Protein AF-A0A3B0XBW5-F1 (afdb_monomer_lite)

Secondary structure (DSSP, 8-state):
-TTHHHHHHHHTS-HHHHHHHT-HHHHHHHHHHHHHHHHT-S--SSHHHHHHHHHHHHHHHHTT--SPPTTHHHHHHHHHHHTHHHHTTT-

Foldseek 3Di:
DVCCVVCVVLVVADPLQNCQVPPVCVVVVLVVLLCVQCVVPVDDPDPVRSVVSSVVSVVVVVVVVPDDDVSVVVNVVSCCVVPVVVCPVVD

pLDDT: mean 89.11, std 6.93, range [61.66, 97.5]

Sequence (91 aa):
RTHWQNLNTLFSYPPDIRKAIYTTNAIESLNSVVRKATKKRKLFPSDNSAKKVVYLAIQQASKKWSMPIRNWKAALNRFMIAFEERLTDYI

Radius of gyration: 17.91 Å; chains: 1; bounding box: 37×38×45 Å

Structure (mmCIF, N/CA/C/O backbone):
data_AF-A0A3B0XBW5-F1
#
_entry.id   AF-A0A3B0XBW5-F1
#
loop_
_atom_site.group_PDB
_atom_site.id
_atom_site.type_symbol
_atom_site.label_atom_id
_atom_site.label_alt_id
_atom_site.label_comp_id
_atom_site.label_asym_id
_atom_site.label_entity_id
_atom_site.label_seq_id
_atom_site.pdbx_PDB_ins_code
_atom_site.Cartn_x
_atom_site.Cartn_y
_atom_site.Cartn_z
_atom_site.occupancy
_atom_site.B_iso_or_equiv
_atom_site.auth_seq_id
_atom_site.auth_comp_id
_atom_site.auth_asym_id
_atom_site.auth_atom_id
_atom_site.pdbx_PDB_model_num
ATOM 1 N N . ARG A 1 1 ? -0.910 -26.530 -7.956 1.00 61.66 1 ARG A N 1
ATOM 2 C CA . ARG A 1 1 ? -0.897 -26.108 -9.384 1.00 61.66 1 ARG A CA 1
ATOM 3 C C . ARG A 1 1 ? -2.118 -25.263 -9.774 1.00 61.66 1 ARG A C 1
ATOM 5 O O . ARG A 1 1 ? -2.021 -24.513 -10.731 1.00 61.66 1 ARG A O 1
ATOM 12 N N . THR A 1 2 ? -3.213 -25.307 -9.009 1.00 83.44 2 THR A N 1
ATOM 13 C CA . THR A 1 2 ? -4.507 -24.654 -9.291 1.00 83.44 2 THR A CA 1
ATOM 14 C C . THR A 1 2 ? -4.459 -23.132 -9.501 1.00 83.44 2 THR A C 1
ATOM 16 O O . THR A 1 2 ? -5.281 -22.604 -10.231 1.00 83.44 2 THR A O 1
ATOM 19 N N . HIS A 1 3 ? -3.483 -22.418 -8.925 1.00 87.81 3 HIS A N 1
ATOM 20 C CA . HIS A 1 3 ? -3.369 -20.952 -9.048 1.00 87.81 3 HIS A CA 1
ATOM 21 C C . HIS A 1 3 ? -2.227 -20.481 -9.961 1.00 87.81 3 HIS A C 1
ATOM 23 O O . HIS A 1 3 ? -1.911 -19.294 -9.983 1.00 87.81 3 HIS A O 1
ATOM 29 N N . TRP A 1 4 ? -1.585 -21.390 -10.706 1.00 87.06 4 TRP A N 1
ATOM 30 C CA . TRP A 1 4 ? -0.418 -21.050 -11.530 1.00 87.06 4 TRP A CA 1
ATOM 31 C C . TRP A 1 4 ? -0.719 -19.972 -12.577 1.00 87.06 4 TRP A C 1
ATOM 33 O O . TRP A 1 4 ? 0.086 -19.065 -12.766 1.00 87.06 4 TRP A O 1
ATOM 43 N N . GLN A 1 5 ? -1.908 -20.018 -13.184 1.00 88.50 5 GLN A N 1
ATOM 44 C CA . GLN A 1 5 ? -2.364 -19.018 -14.155 1.00 88.50 5 GLN A CA 1
ATOM 45 C C . GLN A 1 5 ? -2.352 -17.592 -13.578 1.00 88.50 5 GLN A C 1
ATOM 47 O O . GLN A 1 5 ? -1.979 -16.661 -14.280 1.00 88.50 5 GLN A O 1
ATOM 52 N N . ASN A 1 6 ? -2.658 -17.428 -12.286 1.00 86.12 6 ASN A N 1
ATOM 53 C CA . ASN A 1 6 ? -2.662 -16.120 -11.623 1.00 86.12 6 ASN A CA 1
ATOM 54 C C . ASN A 1 6 ? -1.250 -15.645 -11.251 1.00 86.12 6 ASN A C 1
ATOM 56 O O . ASN A 1 6 ? -0.990 -14.447 -11.187 1.00 86.12 6 ASN A O 1
ATOM 60 N N . LEU A 1 7 ? -0.335 -16.579 -10.976 1.00 86.75 7 LEU A N 1
ATOM 61 C CA . LEU A 1 7 ? 1.024 -16.269 -10.525 1.00 86.75 7 LEU A CA 1
ATOM 62 C C . LEU A 1 7 ? 1.989 -16.020 -11.685 1.00 86.75 7 LEU A C 1
ATOM 64 O O . LEU A 1 7 ? 2.931 -15.247 -11.526 1.00 86.75 7 LEU A O 1
ATOM 68 N N . ASN A 1 8 ? 1.761 -16.647 -12.842 1.00 90.50 8 ASN A N 1
ATOM 69 C CA . ASN A 1 8 ? 2.667 -16.554 -13.985 1.00 90.50 8 ASN A CA 1
ATOM 70 C C . ASN A 1 8 ? 2.865 -15.101 -14.462 1.00 90.50 8 ASN A C 1
ATOM 72 O O . ASN A 1 8 ? 3.978 -14.707 -14.796 1.00 90.50 8 ASN A O 1
ATOM 76 N N . THR A 1 9 ? 1.822 -14.270 -14.383 1.00 87.94 9 THR A N 1
ATOM 77 C CA . THR A 1 9 ? 1.880 -12.838 -14.724 1.00 87.94 9 THR A CA 1
ATOM 78 C C . THR A 1 9 ? 2.864 -12.056 -13.854 1.00 87.94 9 THR A C 1
ATOM 80 O O . THR A 1 9 ? 3.435 -11.067 -14.295 1.00 87.94 9 THR A O 1
ATOM 83 N N . LEU A 1 10 ? 3.118 -12.482 -12.611 1.00 89.06 10 LEU A N 1
ATOM 84 C CA . LEU A 1 10 ? 4.154 -11.835 -11.808 1.00 89.06 10 LEU A CA 1
ATOM 85 C C . LEU A 1 10 ? 5.539 -12.081 -12.419 1.00 89.06 10 LEU A C 1
ATOM 87 O O . LEU A 1 10 ? 6.375 -11.183 -12.416 1.00 89.06 10 LEU A O 1
ATOM 91 N N . PHE A 1 11 ? 5.780 -13.280 -12.953 1.00 89.44 11 PHE A N 1
ATOM 92 C CA . PHE A 1 11 ? 7.069 -13.685 -13.513 1.00 89.44 11 PHE A CA 1
ATOM 93 C C . PHE A 1 11 ? 7.360 -13.098 -14.896 1.00 89.44 11 PHE A C 1
ATOM 95 O O . PHE A 1 11 ? 8.531 -13.037 -15.264 1.00 89.44 11 PHE A O 1
ATOM 102 N N . SER A 1 12 ? 6.350 -12.601 -15.619 1.00 90.25 12 SER A N 1
ATOM 103 C CA . SER A 1 12 ? 6.570 -11.852 -16.864 1.00 90.25 12 SER A CA 1
ATOM 104 C C . SER A 1 12 ? 7.191 -10.471 -16.630 1.00 90.25 12 SER A C 1
ATOM 106 O O . SER A 1 12 ? 7.723 -9.875 -17.562 1.00 90.25 12 SER A O 1
ATOM 108 N N . TYR A 1 13 ? 7.158 -9.951 -15.398 1.00 90.94 13 TYR A N 1
ATOM 109 C CA . TYR A 1 13 ? 7.762 -8.662 -15.078 1.00 90.94 13 TYR A CA 1
ATOM 110 C C . TYR A 1 13 ? 9.281 -8.744 -14.831 1.00 90.94 13 TYR A C 1
ATOM 112 O O . TYR A 1 13 ? 9.771 -9.682 -14.184 1.00 90.94 13 TYR A O 1
ATOM 120 N N . PRO A 1 14 ? 10.046 -7.709 -15.240 1.00 92.06 14 PRO A N 1
ATOM 121 C CA . PRO A 1 14 ? 11.448 -7.556 -14.870 1.00 92.06 14 PRO A CA 1
ATOM 122 C C . PRO A 1 14 ? 11.675 -7.634 -13.349 1.00 92.06 14 PRO A C 1
ATOM 124 O O . PRO A 1 14 ? 10.787 -7.264 -12.572 1.00 92.06 14 PRO A O 1
ATOM 127 N N . PRO A 1 15 ? 12.869 -8.064 -12.893 1.00 90.50 15 PRO A N 1
ATOM 128 C CA . PRO A 1 15 ? 13.193 -8.171 -11.467 1.00 90.50 15 PRO A CA 1
ATOM 129 C C . PRO A 1 15 ? 12.915 -6.896 -10.659 1.00 90.50 15 PRO A C 1
ATOM 131 O O . PRO A 1 15 ? 12.436 -6.992 -9.531 1.00 90.50 15 PRO A O 1
ATOM 134 N N . ASP A 1 16 ? 13.161 -5.717 -11.238 1.00 90.00 16 ASP A N 1
ATOM 135 C CA . ASP A 1 16 ? 12.946 -4.424 -10.575 1.00 90.00 16 ASP A CA 1
ATOM 136 C C . ASP A 1 16 ? 11.463 -4.182 -10.245 1.00 90.00 16 ASP A C 1
ATOM 138 O O . ASP A 1 16 ? 11.129 -3.783 -9.129 1.00 90.00 16 ASP A O 1
ATOM 142 N N . ILE A 1 17 ? 10.568 -4.498 -11.189 1.00 90.75 17 ILE A N 1
ATOM 143 C CA . ILE A 1 17 ? 9.112 -4.394 -11.013 1.00 90.75 17 ILE A CA 1
ATOM 144 C C . ILE A 1 17 ? 8.623 -5.457 -10.033 1.00 90.75 17 ILE A C 1
ATOM 146 O O . ILE A 1 17 ? 7.900 -5.139 -9.087 1.00 90.75 17 ILE A O 1
ATOM 150 N N . ARG A 1 18 ? 9.059 -6.714 -10.203 1.00 91.25 18 ARG A N 1
ATOM 151 C CA . ARG A 1 18 ? 8.687 -7.801 -9.285 1.00 91.25 18 ARG A CA 1
ATOM 152 C C . ARG A 1 18 ? 9.022 -7.425 -7.853 1.00 91.25 18 ARG A C 1
ATOM 154 O O . ARG A 1 18 ? 8.155 -7.521 -6.990 1.00 91.25 18 ARG A O 1
ATOM 161 N N . LYS A 1 19 ? 10.242 -6.937 -7.619 1.00 87.56 19 LYS A N 1
ATOM 162 C CA . LYS A 1 19 ? 10.710 -6.549 -6.289 1.00 87.56 19 LYS A CA 1
ATOM 163 C C . LYS A 1 19 ? 9.848 -5.468 -5.655 1.00 87.56 19 LYS A C 1
ATOM 165 O O . LYS A 1 19 ? 9.647 -5.545 -4.453 1.00 87.56 19 LYS A O 1
ATOM 170 N N . ALA A 1 20 ? 9.328 -4.512 -6.425 1.00 88.31 20 ALA A N 1
ATOM 171 C CA . ALA A 1 20 ? 8.382 -3.523 -5.914 1.00 88.31 20 ALA A CA 1
ATOM 172 C C . ALA A 1 20 ? 7.033 -4.162 -5.525 1.00 88.31 20 ALA A C 1
ATOM 174 O O . ALA A 1 20 ? 6.480 -3.824 -4.479 1.00 88.31 20 ALA A O 1
ATOM 175 N N . ILE A 1 21 ? 6.541 -5.121 -6.319 1.00 88.50 21 ILE A N 1
ATOM 176 C CA . ILE A 1 21 ? 5.250 -5.797 -6.107 1.00 88.50 21 ILE A CA 1
ATOM 177 C C . ILE A 1 21 ? 5.280 -6.726 -4.887 1.00 88.50 21 ILE A C 1
ATOM 179 O O . ILE A 1 21 ? 4.411 -6.631 -4.024 1.00 88.50 21 ILE A O 1
ATOM 183 N N . TYR A 1 22 ? 6.262 -7.630 -4.792 1.00 82.69 22 TYR A N 1
ATOM 184 C CA . TYR A 1 22 ? 6.266 -8.671 -3.754 1.00 82.69 22 TYR A CA 1
ATOM 185 C C . TYR A 1 22 ? 6.853 -8.211 -2.412 1.00 82.69 22 TYR A C 1
ATOM 187 O O . TYR A 1 22 ? 7.148 -9.052 -1.564 1.00 82.69 22 TYR A O 1
ATOM 195 N N . THR A 1 23 ? 7.031 -6.903 -2.176 1.00 80.06 23 THR A N 1
ATOM 196 C CA . THR A 1 23 ? 7.488 -6.430 -0.860 1.00 80.06 23 THR A CA 1
ATOM 197 C C . THR A 1 23 ? 6.469 -6.799 0.227 1.00 80.06 23 THR A C 1
ATOM 199 O O . THR A 1 23 ? 5.464 -6.124 0.442 1.00 80.06 23 THR A O 1
ATOM 202 N N . THR A 1 24 ? 6.732 -7.889 0.949 1.00 72.19 24 THR A N 1
ATOM 203 C CA . THR A 1 24 ? 5.842 -8.415 1.998 1.00 72.19 24 THR A CA 1
ATOM 204 C C . THR A 1 24 ? 5.605 -7.382 3.101 1.00 72.19 24 THR A C 1
ATOM 206 O O . THR A 1 24 ? 4.479 -7.197 3.562 1.00 72.19 24 THR A O 1
ATOM 209 N N . ASN A 1 25 ? 6.641 -6.604 3.427 1.00 82.31 25 ASN A N 1
ATOM 210 C CA . ASN A 1 25 ? 6.618 -5.580 4.469 1.00 82.31 25 ASN A CA 1
ATOM 211 C C . ASN A 1 25 ? 5.510 -4.527 4.290 1.00 82.31 25 ASN A C 1
ATOM 213 O O . ASN A 1 25 ? 4.969 -4.046 5.287 1.00 82.31 25 ASN A O 1
ATOM 217 N N . ALA A 1 26 ? 5.156 -4.146 3.057 1.00 86.06 26 ALA A N 1
ATOM 218 C CA . ALA A 1 26 ? 4.164 -3.093 2.829 1.00 86.06 26 ALA A CA 1
ATOM 219 C C . ALA A 1 26 ? 2.760 -3.541 3.272 1.00 86.06 26 ALA A C 1
ATOM 221 O O . ALA A 1 26 ? 2.110 -2.876 4.079 1.00 86.06 26 ALA A O 1
ATOM 222 N N . ILE A 1 27 ? 2.326 -4.717 2.815 1.00 90.38 27 ILE A N 1
ATOM 223 C CA . ILE A 1 27 ? 1.007 -5.274 3.143 1.00 90.38 27 ILE A CA 1
ATOM 224 C C . ILE A 1 27 ? 0.972 -5.773 4.594 1.00 90.38 27 ILE A C 1
ATOM 226 O O . ILE A 1 27 ? 0.001 -5.542 5.320 1.00 90.38 27 ILE A O 1
ATOM 230 N N . GLU A 1 28 ? 2.034 -6.434 5.056 1.00 92.44 28 GLU A N 1
ATOM 231 C CA . GLU A 1 28 ? 2.098 -6.983 6.413 1.00 92.44 28 GLU A CA 1
ATOM 232 C C . GLU A 1 28 ? 2.108 -5.896 7.490 1.00 92.44 28 GLU A C 1
ATOM 234 O O . GLU A 1 28 ? 1.429 -6.046 8.514 1.00 92.44 28 GLU A O 1
ATOM 239 N N . SER A 1 29 ? 2.818 -4.786 7.257 1.00 92.50 29 SER A N 1
ATOM 240 C CA . SER A 1 29 ? 2.840 -3.656 8.192 1.00 92.50 29 SER A CA 1
ATOM 241 C C . SER A 1 29 ? 1.453 -3.027 8.349 1.00 92.50 29 SER A C 1
ATOM 243 O O . SER A 1 29 ? 1.003 -2.826 9.481 1.00 92.50 29 SER A O 1
ATOM 245 N N . LEU A 1 30 ? 0.724 -2.814 7.248 1.00 94.50 30 LEU A N 1
ATOM 246 C CA . LEU A 1 30 ? -0.656 -2.326 7.273 1.00 94.50 30 LEU A CA 1
ATOM 247 C C . LEU A 1 30 ? -1.590 -3.304 7.998 1.00 94.50 30 LEU A C 1
ATOM 249 O O . LEU A 1 30 ? -2.333 -2.907 8.899 1.00 94.50 30 LEU A O 1
ATOM 253 N N . ASN A 1 31 ? -1.506 -4.595 7.671 1.00 95.06 31 ASN A N 1
ATOM 254 C CA . ASN A 1 31 ? -2.294 -5.634 8.332 1.00 95.06 31 ASN A CA 1
ATOM 255 C C . ASN A 1 31 ? -2.024 -5.686 9.844 1.00 95.06 31 ASN A C 1
ATOM 257 O O . ASN A 1 31 ? -2.948 -5.890 10.634 1.00 95.06 31 ASN A O 1
ATOM 261 N N . SER A 1 32 ? -0.778 -5.467 10.272 1.00 95.06 32 SER A N 1
ATOM 262 C CA . SER A 1 32 ? -0.420 -5.365 11.691 1.00 95.06 32 SER A CA 1
ATOM 263 C C . SER A 1 32 ? -1.092 -4.165 12.372 1.00 95.06 32 SER A C 1
ATOM 265 O O . SER A 1 32 ? -1.656 -4.314 13.461 1.00 95.06 32 SER A O 1
ATOM 267 N N . VAL A 1 33 ? -1.124 -2.997 11.716 1.00 95.75 33 VAL A N 1
ATOM 268 C CA . VAL A 1 33 ? -1.842 -1.806 12.212 1.00 95.75 33 VAL A CA 1
ATOM 269 C C . VAL A 1 33 ? -3.335 -2.091 12.372 1.00 95.75 33 VAL A C 1
ATOM 271 O O . VAL A 1 33 ? -3.896 -1.825 13.439 1.00 95.75 33 VAL A O 1
ATOM 274 N N . VAL A 1 34 ? -3.971 -2.673 11.351 1.00 95.12 34 VAL A N 1
ATOM 275 C CA . VAL A 1 34 ? -5.407 -2.997 11.378 1.00 95.12 34 VAL A CA 1
ATOM 276 C C . VAL A 1 34 ? -5.718 -4.013 12.479 1.00 95.12 34 VAL A C 1
ATOM 278 O O . VAL A 1 34 ? -6.632 -3.792 13.280 1.00 95.12 34 VAL A O 1
ATOM 281 N N . ARG A 1 35 ? -4.923 -5.085 12.601 1.00 95.25 35 ARG A N 1
ATOM 282 C CA . ARG A 1 35 ? -5.058 -6.069 13.690 1.00 95.25 35 ARG A CA 1
ATOM 283 C C . ARG A 1 35 ? -4.901 -5.422 15.062 1.00 95.25 35 ARG A C 1
ATOM 285 O O . ARG A 1 35 ? -5.685 -5.703 15.962 1.00 95.25 35 ARG A O 1
ATOM 292 N N . LYS A 1 36 ? -3.931 -4.523 15.242 1.00 94.31 36 LYS A N 1
ATOM 293 C CA . LYS A 1 36 ? -3.728 -3.814 16.516 1.00 94.31 36 LYS A CA 1
ATOM 294 C C . LYS A 1 36 ? -4.916 -2.915 16.874 1.00 94.31 36 LYS A C 1
ATOM 296 O O . LYS A 1 36 ? -5.317 -2.883 18.037 1.00 94.31 36 LYS A O 1
ATOM 301 N N . ALA A 1 37 ? -5.471 -2.200 15.896 1.00 93.25 37 ALA A N 1
ATOM 302 C CA 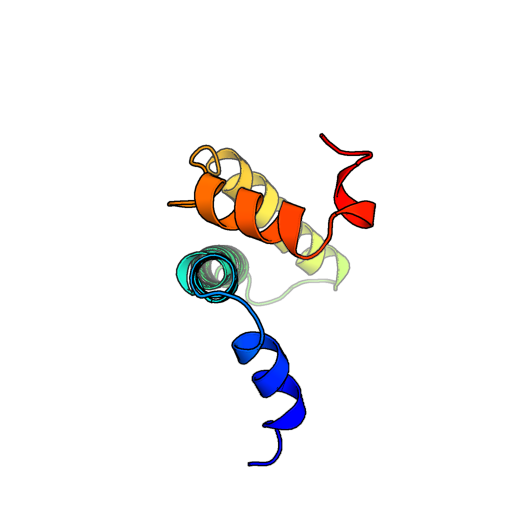. ALA A 1 37 ? -6.608 -1.300 16.097 1.00 93.25 37 ALA A CA 1
ATOM 303 C C . ALA A 1 37 ? -7.910 -2.051 16.424 1.00 93.25 37 ALA A C 1
ATOM 305 O O . ALA A 1 37 ? -8.711 -1.577 17.231 1.00 93.25 37 ALA A O 1
ATOM 306 N N . THR A 1 38 ? -8.100 -3.231 15.834 1.00 93.06 38 THR A N 1
ATOM 307 C CA . THR A 1 38 ? -9.288 -4.072 16.040 1.00 93.06 38 THR A CA 1
ATOM 308 C C . THR A 1 38 ? -9.172 -4.965 17.276 1.00 93.06 38 THR A C 1
ATOM 310 O O . THR A 1 38 ? -10.159 -5.138 17.976 1.00 93.06 38 THR A O 1
ATOM 313 N N . LYS A 1 39 ? -7.974 -5.437 17.656 1.00 91.12 39 LYS A N 1
ATOM 314 C CA . LYS A 1 39 ? -7.772 -6.322 18.827 1.00 91.12 39 LYS A CA 1
ATOM 315 C C . LYS A 1 39 ? -8.319 -5.752 20.142 1.00 91.12 39 LYS A C 1
ATOM 317 O O . LYS A 1 39 ? -8.759 -6.512 21.000 1.00 91.12 39 LYS A O 1
ATOM 322 N N . LYS A 1 40 ? -8.295 -4.424 20.313 1.00 80.31 40 LYS A N 1
ATOM 323 C CA . LYS A 1 40 ? -8.837 -3.746 21.507 1.00 80.31 40 LYS A CA 1
ATOM 324 C C . LYS A 1 40 ? -10.373 -3.710 21.548 1.00 80.31 40 LYS A C 1
ATOM 326 O O . LYS A 1 40 ? -10.928 -3.481 22.616 1.00 80.31 40 LYS A O 1
ATOM 331 N N . ARG A 1 41 ? -11.058 -3.918 20.418 1.00 82.31 41 ARG A N 1
ATOM 332 C CA . ARG A 1 41 ? -12.522 -3.861 20.283 1.00 82.31 41 ARG A CA 1
ATOM 333 C C . ARG A 1 41 ? -13.033 -5.202 19.753 1.00 82.31 41 ARG A C 1
ATOM 335 O O . ARG A 1 41 ? -13.015 -5.441 18.553 1.00 82.31 41 ARG A O 1
ATOM 342 N N . LYS A 1 42 ? -13.462 -6.086 20.660 1.00 77.62 42 LYS A N 1
ATOM 343 C CA . LYS A 1 42 ? -13.924 -7.441 20.303 1.00 77.62 42 LYS A CA 1
ATOM 344 C C . LYS A 1 42 ? -15.282 -7.459 19.592 1.00 77.62 42 LYS A C 1
ATOM 346 O O . LYS A 1 42 ? -15.516 -8.356 18.796 1.00 77.62 42 LYS A O 1
ATOM 351 N N . LEU A 1 43 ? -16.152 -6.486 19.870 1.00 90.88 43 LEU A N 1
ATOM 352 C CA . LEU A 1 43 ? -17.433 -6.311 19.188 1.00 90.88 43 LEU A CA 1
ATOM 353 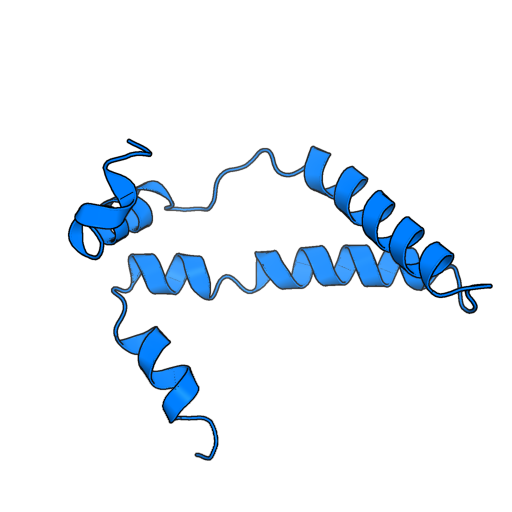C C . LEU A 1 43 ? -17.538 -4.898 18.617 1.00 90.88 43 LEU A C 1
ATOM 355 O O . LEU A 1 43 ? -17.074 -3.928 19.223 1.00 90.88 43 LEU A O 1
ATOM 359 N N . PHE A 1 44 ? -18.191 -4.808 17.4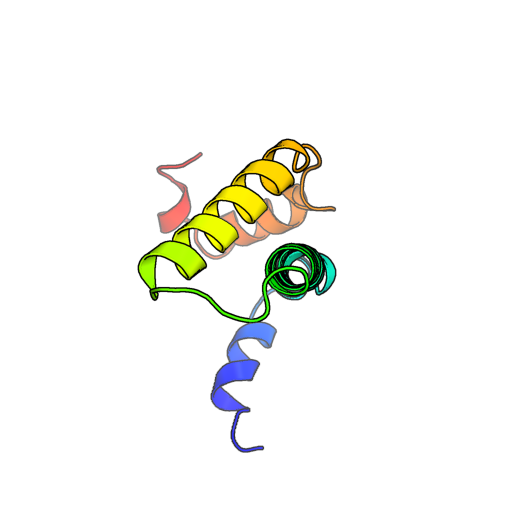63 1.00 94.25 44 PHE A N 1
ATOM 360 C CA . PHE A 1 44 ? -18.558 -3.560 16.814 1.00 94.25 44 PHE A CA 1
ATOM 361 C C . PHE A 1 44 ? -20.087 -3.477 16.746 1.00 94.25 44 PHE A C 1
ATOM 363 O O . PHE A 1 44 ? -20.712 -4.457 16.352 1.00 94.25 44 PHE A O 1
ATOM 370 N N . 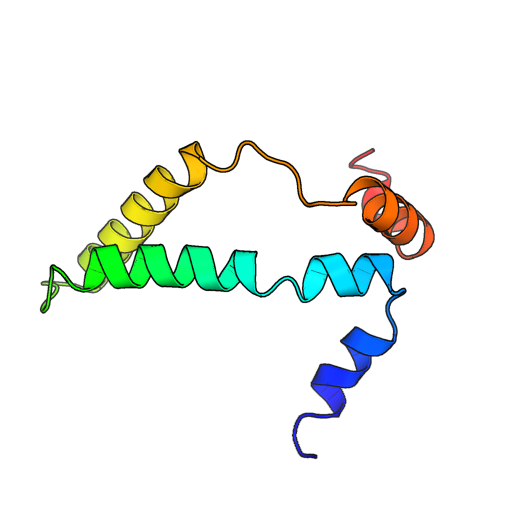PRO A 1 45 ? -20.702 -2.339 17.113 1.00 94.56 45 PRO A N 1
ATOM 371 C CA . PRO A 1 45 ? -22.158 -2.180 17.076 1.00 94.56 45 PRO A CA 1
ATOM 372 C C . PRO A 1 45 ? -22.741 -2.164 15.652 1.00 94.56 45 PRO A C 1
ATOM 374 O O . PRO A 1 45 ? -23.937 -2.360 15.479 1.00 94.56 45 PRO A O 1
ATOM 377 N N . SER A 1 46 ? -21.920 -1.901 14.631 1.00 96.56 46 SER A N 1
ATOM 378 C CA . SER A 1 46 ? -22.304 -1.967 13.214 1.00 96.56 46 SER A CA 1
ATOM 379 C C . SER A 1 46 ? -21.083 -2.068 12.300 1.00 96.56 46 SER A C 1
ATOM 381 O O . SER A 1 46 ? -19.982 -1.647 12.675 1.00 96.56 46 SER A O 1
ATOM 383 N N . ASP A 1 47 ? -21.280 -2.508 11.059 1.00 95.00 47 ASP A N 1
ATOM 384 C CA . ASP A 1 47 ? -20.223 -2.542 10.038 1.00 95.00 47 ASP A CA 1
ATOM 385 C C . ASP A 1 47 ? -19.601 -1.163 9.794 1.00 95.00 47 ASP A C 1
ATOM 387 O O . ASP A 1 47 ? -18.387 -1.033 9.629 1.00 95.00 47 ASP A O 1
ATOM 391 N N . ASN A 1 48 ? -20.413 -0.103 9.834 1.00 96.88 48 ASN A N 1
ATOM 392 C CA . ASN A 1 48 ? -19.933 1.271 9.681 1.00 96.88 48 ASN A CA 1
ATOM 393 C C . ASN A 1 48 ? -18.979 1.670 10.814 1.00 96.88 48 ASN A C 1
ATOM 395 O O . ASN A 1 48 ? -17.976 2.345 10.570 1.00 96.88 48 ASN A O 1
ATOM 399 N N . SER A 1 49 ? -19.242 1.217 12.044 1.00 94.69 49 SER A N 1
ATOM 400 C CA . SER A 1 49 ? -18.336 1.460 13.169 1.00 94.69 49 SER A CA 1
ATOM 401 C C . SER A 1 49 ? -16.999 0.726 12.993 1.00 94.69 49 SER A C 1
ATOM 403 O O . SER A 1 49 ? -15.947 1.319 13.240 1.00 94.69 49 SER A O 1
ATOM 405 N N . ALA A 1 50 ? -17.013 -0.509 12.475 1.00 93.94 50 ALA A N 1
ATOM 406 C CA . ALA A 1 50 ? -15.797 -1.259 12.165 1.00 93.94 50 ALA A CA 1
ATOM 407 C C . ALA A 1 50 ? -14.985 -0.574 11.053 1.00 93.94 50 ALA A C 1
ATOM 409 O O . ALA A 1 50 ? -13.793 -0.300 11.234 1.00 93.94 50 ALA A O 1
ATOM 410 N N . LYS A 1 51 ? -15.642 -0.197 9.946 1.00 95.75 51 LYS A N 1
ATOM 411 C CA . LYS A 1 51 ? -15.026 0.545 8.832 1.00 95.75 51 LYS A CA 1
ATOM 412 C C . LYS A 1 51 ? -14.388 1.851 9.303 1.00 95.75 51 LYS A C 1
ATOM 414 O O . LYS A 1 51 ? -13.246 2.130 8.944 1.00 95.75 51 LYS A O 1
ATOM 419 N N . LYS A 1 52 ? -15.070 2.619 10.162 1.00 96.00 52 LYS A N 1
ATOM 420 C CA . LYS A 1 52 ? -14.539 3.876 10.716 1.00 96.00 52 LYS A CA 1
ATOM 421 C C . LYS A 1 52 ? -13.262 3.654 11.528 1.00 96.00 52 LYS A C 1
ATOM 423 O O . LYS A 1 52 ? -12.323 4.439 11.419 1.00 96.00 52 LYS A O 1
ATOM 428 N N . VAL A 1 53 ? -13.195 2.581 12.317 1.00 95.19 53 VAL A N 1
ATOM 429 C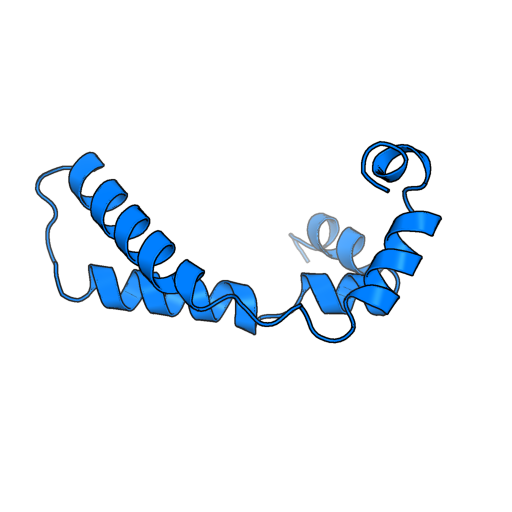 CA . VAL A 1 53 ? -11.991 2.247 13.095 1.00 95.19 53 VAL A CA 1
ATOM 430 C C . VAL A 1 53 ? -10.821 1.871 12.192 1.00 95.19 53 VAL A C 1
ATOM 432 O O . VAL A 1 53 ? -9.711 2.350 12.427 1.00 95.19 53 VAL A O 1
ATOM 435 N N . VAL A 1 54 ? -11.063 1.067 11.155 1.00 95.31 54 VAL A N 1
ATOM 436 C CA . VAL A 1 54 ? -10.034 0.726 10.162 1.00 95.31 54 VAL A CA 1
ATOM 437 C C . VAL A 1 54 ? -9.551 1.986 9.442 1.00 95.31 54 VAL A C 1
ATOM 439 O O . VAL A 1 54 ? -8.349 2.232 9.410 1.00 95.31 54 VAL A O 1
ATOM 442 N N . TYR A 1 55 ? -10.466 2.832 8.961 1.00 96.75 55 TYR A N 1
ATOM 443 C CA . TYR A 1 55 ? -10.136 4.093 8.292 1.00 96.75 55 TYR A CA 1
ATOM 444 C C . TYR A 1 55 ? -9.228 4.986 9.149 1.00 96.75 55 TYR A C 1
ATOM 446 O O . TYR A 1 55 ? -8.149 5.377 8.707 1.00 96.75 55 TYR A O 1
ATOM 454 N N . LEU A 1 56 ? -9.614 5.249 10.402 1.00 96.94 56 LEU A N 1
ATOM 455 C CA . LEU A 1 56 ? -8.830 6.095 11.308 1.00 96.94 56 LEU A CA 1
ATOM 456 C C . LEU A 1 56 ? -7.454 5.488 11.625 1.00 96.94 56 LEU A C 1
ATOM 458 O O . LEU A 1 56 ? -6.468 6.216 11.742 1.00 96.94 56 LEU A O 1
ATOM 462 N N . ALA A 1 57 ? -7.366 4.161 11.745 1.00 95.88 57 ALA A N 1
ATOM 463 C CA . ALA A 1 57 ? -6.096 3.477 11.968 1.00 95.88 57 ALA A CA 1
ATOM 464 C C . ALA A 1 57 ? -5.147 3.621 10.767 1.00 95.88 57 ALA A C 1
ATOM 466 O O . ALA A 1 57 ? -3.965 3.915 10.958 1.00 95.88 57 ALA A O 1
ATOM 467 N N . ILE A 1 58 ? -5.666 3.468 9.544 1.00 96.81 58 ILE A N 1
ATOM 468 C CA . ILE A 1 58 ? -4.900 3.657 8.306 1.00 96.81 58 ILE A CA 1
ATOM 469 C C . ILE A 1 58 ? -4.473 5.119 8.168 1.00 96.81 58 ILE A C 1
ATOM 471 O O . ILE A 1 58 ? -3.295 5.379 7.940 1.00 96.81 58 ILE A O 1
ATOM 475 N N . GLN A 1 59 ? -5.382 6.071 8.390 1.00 97.50 59 GLN A N 1
ATOM 476 C CA . GLN A 1 59 ? -5.085 7.504 8.318 1.00 97.50 59 GLN A CA 1
ATOM 477 C C . GLN A 1 59 ? -3.999 7.925 9.321 1.00 97.50 59 GLN A C 1
ATOM 479 O O . GLN A 1 59 ? -3.170 8.784 9.031 1.00 97.50 59 GLN A O 1
ATOM 484 N N . GLN A 1 60 ? -3.972 7.330 10.515 1.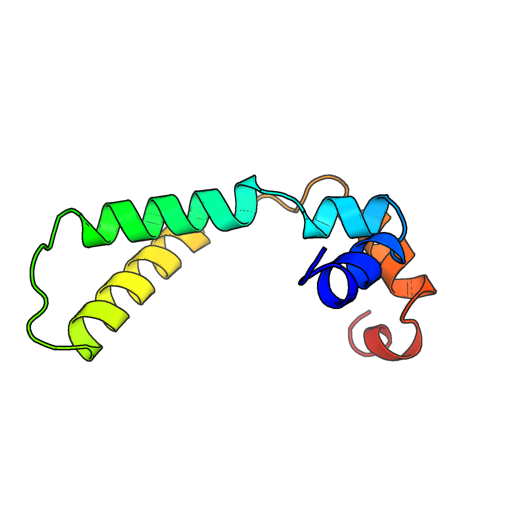00 96.38 60 GLN A N 1
ATOM 485 C CA . GLN A 1 60 ? -2.920 7.614 11.490 1.00 96.38 60 GLN A CA 1
ATOM 486 C C . GLN A 1 60 ? -1.583 6.956 11.118 1.00 96.38 60 GLN A C 1
ATOM 488 O O . GLN A 1 60 ? -0.527 7.524 11.406 1.00 96.38 60 GLN A O 1
ATOM 493 N N . ALA A 1 61 ? -1.606 5.772 10.502 1.00 95.19 61 ALA A N 1
ATOM 494 C CA . ALA A 1 61 ? -0.399 5.100 10.027 1.00 95.19 61 ALA A CA 1
ATOM 495 C C . ALA A 1 61 ? 0.210 5.798 8.804 1.00 95.19 61 ALA A C 1
ATOM 497 O O . ALA A 1 61 ? 1.431 5.940 8.748 1.00 95.19 61 ALA A O 1
ATOM 498 N N . SER A 1 62 ? -0.621 6.289 7.879 1.00 95.69 62 SER A N 1
ATOM 499 C CA . SER A 1 62 ? -0.168 6.932 6.642 1.00 95.69 62 SER A CA 1
ATOM 500 C C . SER A 1 62 ? 0.642 8.202 6.883 1.00 95.69 62 SER A C 1
ATOM 502 O O . SER A 1 62 ? 1.575 8.478 6.137 1.00 95.69 62 SER A O 1
ATOM 504 N N . LYS A 1 63 ? 0.399 8.910 7.993 1.00 95.81 63 LYS A N 1
ATOM 505 C CA . LYS A 1 63 ? 1.228 10.048 8.439 1.00 95.81 63 LYS A CA 1
ATOM 506 C C . LYS A 1 63 ? 2.713 9.700 8.613 1.00 95.81 63 LYS A C 1
ATOM 508 O O . LYS A 1 63 ? 3.541 10.601 8.656 1.00 95.81 63 LYS A O 1
ATOM 513 N N . LYS A 1 64 ? 3.055 8.415 8.763 1.00 92.69 64 LYS A N 1
ATOM 514 C CA . LYS A 1 64 ? 4.438 7.931 8.909 1.00 92.69 64 LYS A CA 1
ATOM 515 C C . LYS A 1 64 ? 5.034 7.398 7.602 1.00 92.69 64 LYS A C 1
ATOM 517 O O . LYS A 1 64 ? 6.191 6.988 7.601 1.00 92.69 64 LYS A O 1
ATOM 522 N N . TRP A 1 65 ? 4.278 7.369 6.504 1.00 92.12 65 TRP A N 1
ATOM 523 C CA . TRP A 1 65 ? 4.746 6.893 5.198 1.00 92.12 65 TRP A CA 1
ATOM 524 C C . TRP A 1 65 ? 5.493 7.998 4.446 1.00 92.12 65 TRP A C 1
ATOM 526 O O . TRP A 1 65 ? 5.081 8.430 3.377 1.00 92.12 65 TRP A O 1
ATOM 536 N N . SER A 1 66 ? 6.586 8.484 5.034 1.00 90.44 66 SER A N 1
ATOM 537 C CA . SER A 1 66 ? 7.433 9.522 4.435 1.00 90.44 66 SER A CA 1
ATOM 538 C C . SER A 1 66 ? 8.548 8.957 3.555 1.00 90.44 66 SER A C 1
ATOM 540 O O . SER A 1 66 ? 9.060 9.655 2.685 1.00 90.44 66 SER A O 1
ATOM 542 N N . MET A 1 67 ? 8.945 7.702 3.781 1.00 88.19 67 MET A N 1
ATOM 543 C CA . MET A 1 67 ? 10.059 7.084 3.067 1.00 88.19 67 MET A CA 1
ATOM 544 C C . MET A 1 67 ? 9.591 6.448 1.752 1.00 88.19 67 MET A C 1
ATOM 546 O O . MET A 1 67 ? 8.667 5.630 1.776 1.00 88.19 67 MET A O 1
ATOM 550 N N . PRO A 1 68 ? 10.240 6.758 0.615 1.00 85.44 68 PRO A N 1
ATOM 551 C CA . PRO A 1 68 ? 9.905 6.151 -0.665 1.00 85.44 68 PRO A CA 1
ATOM 552 C C . PRO A 1 68 ? 10.281 4.665 -0.694 1.00 85.44 68 PRO A C 1
ATOM 554 O O . PRO A 1 68 ? 11.147 4.195 0.051 1.00 85.44 68 PRO A O 1
ATOM 557 N N . ILE A 1 69 ? 9.653 3.920 -1.606 1.00 85.62 69 ILE A N 1
ATOM 558 C CA . ILE A 1 69 ? 9.972 2.507 -1.829 1.00 85.62 69 ILE A CA 1
ATOM 559 C C . ILE A 1 69 ? 11.447 2.384 -2.236 1.00 85.62 69 ILE A C 1
ATOM 561 O O . ILE A 1 69 ? 11.954 3.105 -3.101 1.00 85.62 69 ILE A O 1
ATOM 565 N N . ARG A 1 70 ? 12.162 1.443 -1.614 1.00 83.88 70 ARG A N 1
ATOM 566 C CA . ARG A 1 70 ? 13.569 1.189 -1.935 1.00 83.88 70 ARG A CA 1
ATOM 567 C C . ARG A 1 70 ? 13.707 0.794 -3.407 1.00 83.88 70 ARG A C 1
ATOM 569 O O . ARG A 1 70 ? 13.014 -0.103 -3.873 1.00 83.88 70 ARG A O 1
ATOM 576 N N . ASN A 1 71 ? 14.649 1.423 -4.107 1.00 85.31 71 ASN A N 1
ATOM 577 C CA . ASN A 1 71 ? 14.897 1.233 -5.542 1.00 85.31 71 ASN A CA 1
ATOM 578 C C . ASN A 1 71 ? 13.701 1.603 -6.445 1.00 85.31 71 ASN A C 1
ATOM 580 O O . ASN A 1 71 ? 13.646 1.147 -7.587 1.00 85.31 71 ASN A O 1
ATOM 584 N N . TRP A 1 72 ? 12.777 2.454 -5.975 1.00 89.12 72 TRP A N 1
ATOM 585 C CA . TRP A 1 72 ? 11.606 2.866 -6.756 1.00 89.12 72 TRP A CA 1
ATOM 586 C C . TRP A 1 72 ? 11.966 3.431 -8.131 1.00 89.12 72 TRP A C 1
ATOM 588 O O . TRP A 1 72 ? 11.353 3.051 -9.116 1.00 89.12 72 TRP A O 1
ATOM 598 N N . LYS A 1 73 ? 13.011 4.263 -8.226 1.00 89.50 73 LYS A N 1
ATOM 599 C CA . LYS A 1 73 ? 13.443 4.867 -9.498 1.00 89.50 73 LYS A CA 1
ATOM 600 C C . LYS A 1 73 ? 13.801 3.825 -10.567 1.00 89.50 73 LYS A C 1
ATOM 602 O O . LYS A 1 73 ? 13.441 3.989 -11.724 1.00 89.50 73 LYS A O 1
ATOM 607 N N . ALA A 1 74 ? 14.473 2.738 -10.185 1.00 90.62 74 ALA A N 1
ATOM 608 C CA . ALA A 1 74 ? 14.814 1.665 -11.120 1.00 90.62 74 ALA A CA 1
ATOM 609 C C . ALA A 1 74 ? 13.556 0.926 -11.605 1.00 90.62 74 ALA A C 1
ATOM 611 O O . ALA A 1 74 ? 13.417 0.665 -12.798 1.00 90.62 74 ALA A O 1
ATOM 612 N N . ALA A 1 75 ? 12.616 0.647 -10.695 1.00 90.81 75 ALA A N 1
ATOM 613 C CA . ALA A 1 75 ? 11.330 0.057 -11.053 1.00 90.81 75 ALA A CA 1
ATOM 614 C C . ALA A 1 75 ? 10.508 0.995 -11.953 1.00 90.81 75 ALA A C 1
ATOM 616 O O . ALA A 1 75 ? 9.972 0.543 -12.958 1.00 90.81 75 ALA A O 1
ATOM 617 N N . LEU A 1 76 ? 10.469 2.295 -11.644 1.00 90.25 76 LEU A N 1
ATOM 618 C CA . LEU A 1 76 ? 9.761 3.311 -12.423 1.00 90.25 76 LEU A CA 1
ATOM 619 C C . LEU A 1 76 ? 10.279 3.385 -13.862 1.00 90.25 76 LEU A C 1
ATOM 621 O O . LEU A 1 76 ? 9.482 3.327 -14.788 1.00 90.25 76 LEU A O 1
ATOM 625 N N . ASN A 1 77 ? 11.599 3.395 -14.063 1.00 90.94 77 ASN A N 1
ATOM 626 C CA . ASN A 1 77 ? 12.181 3.360 -15.408 1.00 90.94 77 ASN A CA 1
ATOM 627 C C . ASN A 1 77 ? 11.743 2.111 -16.194 1.00 90.94 77 ASN A C 1
ATOM 629 O O . ASN A 1 77 ? 11.470 2.188 -17.389 1.00 90.94 77 ASN A O 1
ATOM 633 N N . ARG A 1 78 ? 11.647 0.947 -15.534 1.00 91.06 78 ARG A N 1
ATOM 634 C CA . ARG A 1 78 ? 11.126 -0.276 -16.168 1.00 91.06 78 ARG A CA 1
ATOM 635 C C . ARG A 1 78 ? 9.633 -0.174 -16.472 1.00 91.06 78 ARG A C 1
ATOM 637 O O . ARG A 1 78 ? 9.215 -0.674 -17.511 1.00 91.06 78 ARG A O 1
ATOM 644 N N . PHE A 1 79 ? 8.849 0.458 -15.598 1.00 90.25 79 PHE A N 1
ATOM 645 C CA . PHE A 1 79 ? 7.431 0.716 -15.845 1.00 90.25 79 PHE A CA 1
ATOM 646 C C . PHE A 1 79 ? 7.230 1.645 -17.044 1.00 90.25 79 PHE A C 1
ATOM 648 O O . PHE A 1 79 ? 6.372 1.352 -17.866 1.00 90.25 79 PHE A O 1
ATOM 655 N N . MET A 1 80 ? 8.048 2.691 -17.189 1.00 89.25 80 MET A N 1
ATOM 656 C CA . MET A 1 80 ? 7.995 3.600 -18.340 1.00 89.25 80 MET A CA 1
ATOM 657 C C . MET A 1 80 ? 8.231 2.870 -19.664 1.00 89.25 80 MET A C 1
ATOM 659 O O . MET A 1 80 ? 7.500 3.099 -20.613 1.00 89.25 80 MET A O 1
ATOM 663 N N . ILE A 1 81 ? 9.197 1.947 -19.715 1.00 90.12 81 ILE A N 1
ATOM 664 C CA . ILE A 1 81 ? 9.471 1.161 -20.929 1.00 90.12 81 ILE A CA 1
ATOM 665 C C . ILE A 1 81 ? 8.349 0.147 -21.204 1.00 90.12 81 ILE A C 1
ATOM 667 O O . ILE A 1 81 ? 7.965 -0.064 -22.346 1.00 90.12 81 ILE A O 1
ATOM 671 N N . ALA A 1 82 ? 7.835 -0.520 -20.166 1.00 88.94 82 ALA A N 1
ATOM 672 C CA . ALA A 1 82 ? 6.824 -1.567 -20.328 1.00 88.94 82 ALA A CA 1
ATOM 673 C C . ALA A 1 82 ? 5.405 -1.023 -20.582 1.00 88.94 82 ALA A C 1
ATOM 675 O O . ALA A 1 82 ? 4.555 -1.761 -21.077 1.00 88.94 82 ALA A O 1
ATOM 676 N N . PHE A 1 83 ? 5.137 0.231 -20.207 1.00 88.94 83 PHE A N 1
ATOM 677 C CA . PHE A 1 83 ? 3.811 0.855 -20.225 1.00 88.94 83 PHE A CA 1
ATOM 678 C C . PHE A 1 83 ? 3.872 2.323 -20.677 1.00 88.94 83 PHE A C 1
ATOM 680 O O . PHE A 1 83 ? 3.281 3.197 -20.042 1.00 88.94 83 PHE A O 1
ATOM 687 N N . GLU A 1 84 ? 4.597 2.587 -21.762 1.00 82.50 84 GLU A N 1
ATOM 688 C CA . GLU A 1 84 ? 4.907 3.929 -22.280 1.00 82.50 84 GLU A CA 1
ATOM 689 C C . GLU A 1 84 ? 3.664 4.823 -22.452 1.00 82.50 84 GLU A C 1
ATOM 691 O O . GLU A 1 84 ? 3.614 5.944 -21.944 1.00 82.50 84 GLU A O 1
ATOM 696 N N . GLU A 1 85 ? 2.603 4.285 -23.054 1.00 85.94 85 GLU A N 1
ATOM 697 C CA . GLU A 1 85 ? 1.343 5.004 -23.305 1.00 85.94 85 GLU A CA 1
ATOM 698 C C . GLU A 1 85 ? 0.500 5.268 -22.043 1.00 85.94 85 GLU A C 1
ATOM 700 O O . GLU A 1 85 ? -0.464 6.023 -22.091 1.00 85.94 85 GLU A O 1
ATOM 705 N N . ARG A 1 86 ? 0.807 4.632 -20.903 1.00 84.88 86 ARG A N 1
ATOM 706 C CA . ARG A 1 86 ? 0.014 4.778 -19.664 1.00 84.88 86 ARG A CA 1
ATOM 707 C C . ARG A 1 86 ? 0.563 5.814 -18.698 1.00 84.88 86 ARG A C 1
ATOM 709 O O . ARG A 1 86 ? -0.135 6.195 -17.761 1.00 84.88 86 ARG A O 1
ATOM 716 N N . LEU A 1 87 ? 1.829 6.182 -18.857 1.00 80.69 87 LEU A N 1
ATOM 717 C CA . LEU A 1 87 ? 2.535 7.064 -17.928 1.00 80.69 87 LEU A CA 1
ATOM 718 C C . LEU A 1 87 ? 2.792 8.451 -18.510 1.00 80.69 87 LEU A C 1
ATOM 720 O O . LEU A 1 87 ? 3.182 9.336 -17.761 1.00 80.69 87 LEU A O 1
ATOM 724 N N . THR A 1 88 ? 2.533 8.654 -19.799 1.00 75.44 88 THR A N 1
ATOM 725 C CA . THR A 1 88 ? 2.726 9.923 -20.512 1.00 75.44 88 THR A CA 1
ATOM 726 C C . THR A 1 88 ? 1.949 11.086 -19.888 1.00 75.44 88 THR A C 1
ATOM 728 O O . THR A 1 88 ? 2.473 12.189 -19.847 1.00 75.44 88 THR A O 1
ATOM 731 N N . ASP A 1 89 ? 0.768 10.833 -19.316 1.00 75.38 89 ASP A N 1
ATOM 732 C CA . ASP A 1 89 ? -0.050 11.853 -18.632 1.00 75.38 89 ASP A CA 1
ATOM 733 C C . ASP A 1 89 ? 0.417 12.182 -17.198 1.00 75.38 89 ASP A C 1
ATOM 735 O O . ASP A 1 89 ? -0.073 13.129 -16.580 1.00 75.38 89 ASP A O 1
ATOM 739 N N . TYR A 1 90 ? 1.314 11.369 -16.629 1.00 71.00 90 TYR A N 1
ATOM 740 C CA . TYR A 1 90 ? 1.730 11.428 -15.219 1.00 71.00 90 TYR A CA 1
ATOM 741 C C . TYR A 1 90 ? 3.224 11.733 -15.029 1.00 71.00 90 TYR A C 1
ATOM 743 O O . TYR A 1 90 ? 3.701 11.743 -13.888 1.00 71.00 90 TYR A O 1
ATOM 751 N N . ILE A 1 91 ? 3.952 11.928 -16.129 1.00 63.75 91 ILE A N 1
ATOM 752 C CA . ILE A 1 91 ? 5.347 12.387 -16.180 1.00 63.75 91 ILE A CA 1
ATOM 753 C C . ILE A 1 91 ? 5.344 13.896 -16.407 1.00 63.75 91 ILE A C 1
ATOM 755 O O . ILE A 1 91 ? 6.130 14.574 -15.707 1.00 63.75 91 ILE A O 1
#

Organism: NCBI:txid652676

InterPro domains:
  IPR001207 Transposase, mutator type [PF00872] (3-66)
  IPR001207 Transposase, mutator type [PTHR33217] (1-89)